Protein AF-A0A5N5TII6-F1 (afdb_monomer_lite)

Radius of gyration: 29.2 Å; chains: 1; bounding box: 54×47×84 Å

Secondary structure (DSSP, 8-state):
--SHHHHTT--PPPPTTGGGGSHHHHHH---HHHHHHHHHHHHHTS--TT-S---TTHHHHHS-HHHHHHHHHHHHHHGGGHHHH-HHHHHHHHHHHHHHHHHHHHHHHHHHHHHHHHHHHHHHHHT-

Sequence (128 aa):
MFLNFAIDKQVKAFPIEGPMKSSRYRVQGMTPEERAWRIQWLKDQVLSPNEPRPIPGYYQARLNPIRRFYRWPLETIFRPLIPTLGWETACRARWWTGRIGLSIAAVFLTVYYLNTIHKIGQLIQALK

Organism: NCBI:txid96803

pLDDT: mean 81.71, std 15.86, range [32.31, 97.62]

Structure (mmCIF, N/CA/C/O backbone):
data_AF-A0A5N5TII6-F1
#
_entry.id   AF-A0A5N5TII6-F1
#
loop_
_atom_site.group_PDB
_atom_site.id
_atom_site.type_symbol
_atom_site.label_atom_id
_atom_site.label_alt_id
_atom_site.label_comp_id
_atom_site.label_asym_id
_atom_site.label_entity_id
_atom_site.label_seq_id
_atom_site.pdbx_PDB_ins_code
_atom_site.Cartn_x
_atom_site.Cartn_y
_atom_site.Cartn_z
_atom_site.occupancy
_atom_site.B_iso_or_equiv
_atom_site.auth_seq_id
_atom_site.auth_comp_id
_atom_site.auth_asym_id
_atom_site.auth_atom_id
_atom_site.pdbx_PDB_model_num
ATOM 1 N N . MET A 1 1 ? 27.079 -35.841 -31.064 1.00 42.34 1 MET A N 1
ATOM 2 C CA . MET A 1 1 ? 27.890 -34.602 -31.001 1.00 42.34 1 MET A CA 1
ATOM 3 C C . MET A 1 1 ? 27.167 -33.344 -31.520 1.00 42.34 1 MET A C 1
ATOM 5 O O . MET A 1 1 ? 27.695 -32.262 -31.333 1.00 42.34 1 MET A O 1
ATOM 9 N N . PHE A 1 2 ? 25.954 -33.430 -32.092 1.00 36.91 2 PHE A N 1
ATOM 10 C CA . PHE A 1 2 ? 25.238 -32.263 -32.652 1.00 36.91 2 PHE A CA 1
ATOM 11 C C . PHE A 1 2 ? 24.192 -31.611 -31.725 1.00 36.91 2 PHE A C 1
ATOM 13 O O . PHE A 1 2 ? 23.733 -30.511 -32.009 1.00 36.91 2 PHE A O 1
ATOM 20 N N . LEU A 1 3 ? 23.836 -32.243 -30.600 1.00 38.78 3 LEU A N 1
ATOM 21 C CA . LEU A 1 3 ? 22.813 -31.721 -29.677 1.00 38.78 3 LEU A CA 1
ATOM 22 C C . LEU A 1 3 ? 23.345 -30.684 -28.669 1.00 38.78 3 LEU A C 1
ATOM 24 O O . LEU A 1 3 ? 22.578 -29.859 -28.186 1.00 38.78 3 LEU A O 1
ATOM 28 N N . ASN A 1 4 ? 24.655 -30.661 -28.404 1.00 39.78 4 ASN A N 1
ATOM 29 C CA . ASN A 1 4 ? 25.251 -29.748 -27.417 1.00 39.78 4 ASN A CA 1
ATOM 30 C C . ASN A 1 4 ? 25.535 -28.342 -27.977 1.00 39.78 4 ASN A C 1
ATOM 32 O O . ASN A 1 4 ? 25.724 -27.410 -27.206 1.00 39.78 4 ASN A O 1
A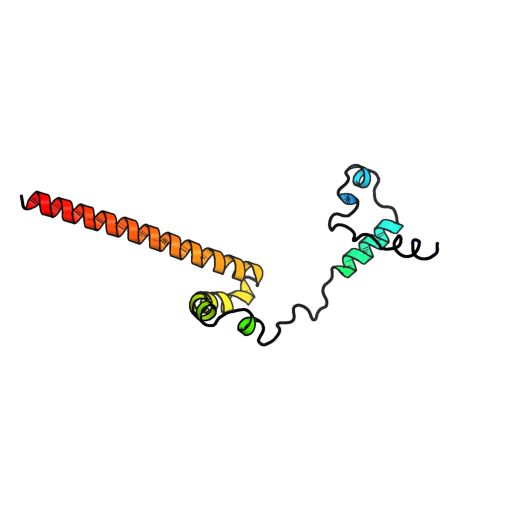TOM 36 N N . PHE A 1 5 ? 25.536 -28.165 -29.303 1.00 40.81 5 PHE A N 1
ATOM 37 C CA . PHE A 1 5 ? 25.795 -26.866 -29.941 1.00 40.81 5 PHE A CA 1
ATOM 38 C C . PHE A 1 5 ? 24.564 -25.941 -29.937 1.00 40.81 5 PHE A C 1
ATOM 40 O O . PHE A 1 5 ? 24.694 -24.722 -29.999 1.00 40.81 5 PHE A O 1
ATOM 47 N N . ALA A 1 6 ? 23.355 -26.508 -29.851 1.00 42.59 6 ALA A N 1
ATOM 48 C CA . ALA A 1 6 ? 22.113 -25.735 -29.874 1.00 42.59 6 ALA A CA 1
ATOM 49 C C . ALA A 1 6 ? 21.764 -25.105 -28.512 1.00 42.59 6 ALA A C 1
ATOM 51 O O . ALA A 1 6 ? 21.119 -24.061 -28.472 1.00 42.59 6 ALA A O 1
ATOM 52 N N . ILE A 1 7 ? 22.216 -25.706 -27.405 1.00 43.44 7 ILE A N 1
ATOM 53 C CA . ILE A 1 7 ? 21.921 -25.238 -26.039 1.00 43.44 7 ILE A CA 1
ATOM 54 C C . ILE A 1 7 ? 22.776 -24.010 -25.674 1.00 43.44 7 ILE A C 1
ATOM 56 O O . ILE A 1 7 ? 22.308 -23.116 -24.975 1.00 43.44 7 ILE A O 1
ATOM 60 N N . ASP A 1 8 ? 23.988 -23.899 -26.224 1.00 41.25 8 ASP A N 1
ATOM 61 C CA . ASP A 1 8 ? 24.928 -22.807 -25.915 1.00 41.25 8 ASP A CA 1
ATOM 62 C C . ASP A 1 8 ? 24.567 -21.463 -26.586 1.00 41.25 8 ASP A C 1
ATOM 64 O O . ASP A 1 8 ? 25.111 -20.412 -26.255 1.00 41.25 8 ASP A O 1
ATOM 68 N N . LYS A 1 9 ? 23.590 -21.468 -27.508 1.00 41.34 9 LYS A N 1
ATOM 69 C CA . LYS A 1 9 ? 22.993 -20.256 -28.100 1.00 41.34 9 LYS A CA 1
ATOM 70 C C . LYS A 1 9 ? 21.757 -19.756 -27.350 1.00 41.34 9 LYS A C 1
ATOM 72 O O . LYS A 1 9 ? 21.040 -18.891 -27.857 1.00 41.34 9 LYS A O 1
ATOM 77 N N . GLN A 1 10 ? 21.479 -20.267 -26.153 1.00 32.31 10 GLN A N 1
ATOM 78 C CA . GLN A 1 10 ? 20.464 -19.666 -25.300 1.00 32.31 10 GLN A CA 1
ATOM 79 C C . GLN A 1 10 ? 21.008 -18.334 -24.768 1.00 32.31 10 GLN A C 1
ATOM 81 O O . GLN A 1 10 ? 21.811 -18.296 -23.837 1.00 32.31 10 GLN A O 1
ATOM 86 N N . VAL A 1 11 ? 20.598 -17.228 -25.400 1.00 46.16 11 VAL A N 1
ATOM 87 C CA . VAL A 1 11 ? 20.912 -15.865 -24.953 1.00 46.16 11 VAL A CA 1
ATOM 88 C C . VAL A 1 11 ? 20.483 -15.750 -23.492 1.00 46.16 11 VAL A C 1
ATOM 90 O O . VAL A 1 11 ? 19.290 -15.751 -23.186 1.00 46.16 11 VAL A O 1
ATOM 93 N N . LYS A 1 12 ? 21.456 -15.701 -22.573 1.00 46.59 12 LYS A N 1
ATOM 94 C CA . LYS A 1 12 ? 21.181 -15.424 -21.160 1.00 46.59 12 LYS A CA 1
ATOM 95 C C . LYS A 1 12 ? 20.406 -14.114 -21.098 1.00 46.59 12 LYS A C 1
ATOM 97 O O . LYS A 1 12 ? 20.851 -13.118 -21.666 1.00 46.59 12 LYS A O 1
ATOM 102 N N . ALA A 1 13 ? 19.255 -14.131 -20.428 1.00 52.84 13 ALA A N 1
ATOM 103 C CA . ALA A 1 13 ? 18.450 -12.933 -20.237 1.00 52.84 13 ALA A CA 1
ATOM 104 C C . ALA A 1 13 ? 19.345 -11.810 -19.693 1.00 52.84 13 ALA A C 1
ATOM 106 O O . ALA A 1 13 ? 20.039 -11.997 -18.688 1.00 52.84 13 ALA A O 1
ATOM 107 N N . PHE A 1 14 ? 19.364 -10.666 -20.381 1.00 55.88 14 PHE A N 1
ATOM 108 C CA . PHE A 1 14 ? 20.097 -9.505 -19.897 1.00 55.88 14 PHE A CA 1
ATOM 109 C C . PHE A 1 14 ? 19.511 -9.107 -18.535 1.00 55.88 14 PHE A C 1
ATOM 111 O O . PHE A 1 14 ? 18.294 -8.929 -18.428 1.00 55.88 14 PHE A O 1
ATOM 118 N N . PRO A 1 15 ? 20.331 -8.969 -17.478 1.00 64.00 15 PRO A N 1
ATOM 119 C CA . PRO A 1 15 ? 19.840 -8.396 -16.234 1.00 64.00 15 PRO A CA 1
ATOM 120 C C . PRO A 1 15 ? 19.345 -6.971 -16.513 1.00 64.00 15 PRO A C 1
ATOM 122 O O . PRO A 1 15 ? 19.929 -6.279 -17.345 1.00 64.00 15 PRO A O 1
ATOM 125 N N . ILE A 1 16 ? 18.314 -6.507 -15.797 1.00 66.00 16 ILE A N 1
ATOM 126 C CA . ILE A 1 16 ? 17.775 -5.132 -15.924 1.00 66.00 16 ILE A CA 1
ATOM 127 C C . ILE A 1 16 ? 18.887 -4.070 -15.858 1.00 66.00 16 ILE A C 1
ATOM 129 O O . ILE A 1 16 ? 18.847 -3.063 -16.565 1.00 66.00 16 ILE A O 1
ATOM 133 N N . GLU A 1 17 ? 19.903 -4.325 -15.033 1.00 65.62 17 GLU A N 1
ATOM 134 C CA . GLU A 1 17 ? 21.055 -3.445 -14.808 1.00 65.62 17 GLU A CA 1
ATOM 135 C C . GLU A 1 17 ? 22.140 -3.554 -15.902 1.00 65.62 17 GLU A C 1
ATOM 137 O O . GLU A 1 17 ? 23.012 -2.690 -16.007 1.00 65.62 17 GLU A O 1
ATOM 142 N N . GLY A 1 18 ? 22.092 -4.600 -16.734 1.00 68.69 18 GLY A N 1
ATOM 143 C CA . GLY A 1 18 ? 23.042 -4.863 -17.812 1.00 68.69 18 GLY A CA 1
ATOM 144 C C . GLY A 1 18 ? 24.513 -4.962 -17.360 1.00 68.69 18 GLY A C 1
ATOM 145 O O . GLY A 1 18 ? 24.809 -5.140 -16.176 1.00 68.69 18 GLY A O 1
ATOM 146 N N . PRO A 1 19 ? 25.470 -4.801 -18.293 1.00 65.56 19 PRO A N 1
ATOM 147 C CA . PRO A 1 19 ? 26.907 -4.719 -17.997 1.00 65.56 19 PRO A CA 1
ATOM 148 C C . PRO A 1 19 ? 27.264 -3.490 -17.141 1.00 65.56 19 PRO A C 1
ATOM 150 O O . PRO A 1 19 ? 28.313 -3.440 -16.499 1.00 65.56 19 PRO A O 1
ATOM 153 N N . MET A 1 20 ? 26.360 -2.506 -17.094 1.00 64.19 20 MET A N 1
ATOM 154 C CA . MET A 1 20 ? 26.520 -1.215 -16.423 1.00 64.19 20 MET A CA 1
ATOM 155 C C . MET A 1 20 ? 26.550 -1.306 -14.891 1.00 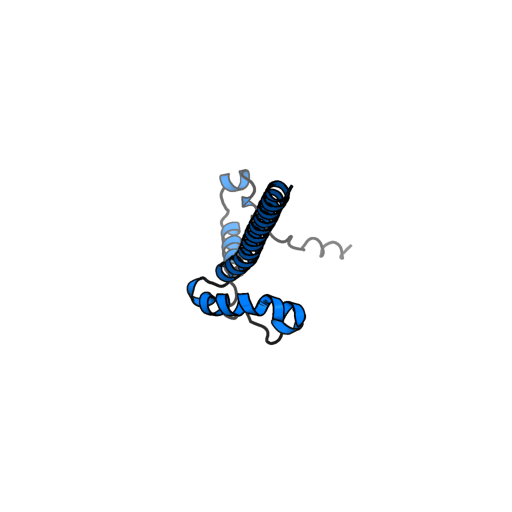64.19 20 MET A C 1
ATOM 157 O O . MET A 1 20 ? 27.010 -0.373 -14.224 1.00 64.19 20 MET A O 1
ATOM 161 N N . LYS A 1 21 ? 26.152 -2.455 -14.330 1.00 72.88 21 LYS A N 1
ATOM 162 C CA . LYS A 1 21 ? 26.396 -2.804 -12.925 1.00 72.88 21 LYS A CA 1
ATOM 163 C C . LYS A 1 21 ? 27.888 -2.743 -12.573 1.00 72.88 21 LYS A C 1
ATOM 165 O O . LYS A 1 21 ? 28.255 -2.311 -11.480 1.00 72.88 21 LYS A O 1
ATOM 170 N N . SER A 1 22 ? 28.762 -3.131 -13.505 1.00 73.69 22 SER A N 1
ATOM 171 C CA . SER A 1 22 ? 30.211 -3.092 -13.309 1.00 73.69 22 SER A CA 1
ATOM 172 C C . SER A 1 22 ? 30.753 -1.668 -13.440 1.00 73.69 22 SER A C 1
ATOM 174 O O . SER A 1 22 ? 30.533 -0.983 -14.440 1.00 73.69 22 SER A O 1
ATOM 176 N N . SER A 1 23 ? 31.521 -1.223 -12.442 1.00 72.25 23 SER A N 1
ATOM 177 C CA . SER A 1 23 ? 32.207 0.074 -12.477 1.00 72.25 23 SER A CA 1
ATOM 178 C C . SER A 1 23 ? 33.226 0.177 -13.607 1.00 72.25 23 SER A C 1
ATOM 180 O O . SER A 1 23 ? 33.352 1.239 -14.205 1.00 72.25 23 SER A O 1
ATOM 182 N N . ARG A 1 24 ? 33.891 -0.929 -13.958 1.00 75.31 24 ARG A N 1
ATOM 183 C CA . ARG A 1 24 ? 34.884 -0.977 -15.045 1.00 75.31 24 ARG A CA 1
ATOM 184 C C . ARG A 1 24 ? 34.254 -0.693 -16.408 1.00 75.31 24 ARG A C 1
ATOM 186 O O . ARG A 1 24 ? 34.793 0.089 -17.181 1.00 75.31 24 ARG A O 1
ATOM 193 N N . TYR A 1 25 ? 33.074 -1.260 -16.647 1.00 71.31 25 TYR A N 1
ATOM 194 C CA . TYR A 1 25 ? 32.332 -1.077 -17.895 1.00 71.31 25 TYR A CA 1
ATOM 195 C C . TYR A 1 25 ? 31.838 0.366 -18.062 1.00 71.31 25 TYR A C 1
ATOM 197 O O . TYR A 1 25 ? 31.843 0.914 -19.157 1.00 71.31 25 TYR A O 1
ATOM 205 N N . ARG A 1 26 ? 31.464 1.028 -16.956 1.00 71.88 26 ARG A N 1
ATOM 206 C CA . ARG A 1 26 ? 31.058 2.443 -16.972 1.00 71.88 26 ARG A CA 1
ATOM 207 C C . ARG A 1 26 ? 32.197 3.394 -17.337 1.00 71.88 26 ARG A C 1
ATOM 209 O O . ARG A 1 26 ? 31.938 4.401 -17.982 1.00 71.88 26 ARG A O 1
ATOM 216 N N . VAL A 1 27 ? 33.429 3.080 -16.934 1.00 74.69 27 VAL A N 1
ATOM 217 C CA . VAL A 1 27 ? 34.614 3.909 -17.219 1.00 74.69 27 VAL A CA 1
ATOM 218 C C . VAL A 1 27 ? 35.060 3.777 -18.679 1.00 74.69 27 VAL A C 1
ATOM 220 O O . VAL A 1 27 ? 35.502 4.758 -19.264 1.00 74.69 27 VAL A O 1
ATOM 223 N N . GLN A 1 28 ? 34.913 2.595 -19.284 1.00 77.88 28 GLN A N 1
ATOM 224 C CA . GLN A 1 28 ? 35.289 2.349 -20.685 1.00 77.88 28 GLN A CA 1
ATOM 225 C C . GLN A 1 28 ? 34.289 2.917 -21.711 1.00 77.88 28 GLN A C 1
ATOM 227 O O . GLN A 1 28 ? 34.628 3.048 -22.886 1.00 77.88 28 GLN A O 1
ATOM 232 N N . GLY A 1 29 ? 33.082 3.298 -21.278 1.00 73.94 29 GLY A N 1
ATOM 233 C CA . GLY A 1 29 ? 32.008 3.743 -22.168 1.00 73.94 29 GLY A CA 1
ATOM 234 C C . GLY A 1 29 ? 31.341 2.587 -22.925 1.00 73.94 29 GLY A C 1
ATOM 235 O O . GLY A 1 29 ? 31.660 1.424 -22.704 1.00 73.94 29 GLY A O 1
ATOM 236 N N . MET A 1 30 ? 30.375 2.907 -23.798 1.00 71.69 30 MET A N 1
ATOM 237 C CA . MET A 1 30 ? 29.701 1.914 -24.653 1.00 71.69 30 MET A CA 1
ATOM 238 C C . MET A 1 30 ? 30.233 1.937 -26.081 1.00 71.69 30 MET A C 1
ATOM 240 O O . MET A 1 30 ? 30.343 3.016 -26.688 1.00 71.69 30 MET A O 1
ATOM 244 N N . THR A 1 31 ? 30.430 0.748 -26.646 1.00 83.88 31 THR A N 1
ATOM 245 C CA . THR A 1 31 ? 30.701 0.568 -28.078 1.00 83.88 31 THR A CA 1
ATOM 246 C C . THR A 1 31 ? 29.474 0.956 -28.928 1.00 83.88 31 THR A C 1
ATOM 248 O O . THR A 1 31 ? 28.353 1.035 -28.413 1.00 83.88 31 THR A O 1
ATOM 251 N N . PRO A 1 32 ? 29.636 1.246 -30.235 1.00 82.12 32 PRO A N 1
ATOM 252 C CA . PRO A 1 32 ? 28.511 1.585 -31.114 1.00 82.12 32 PRO A CA 1
ATOM 253 C C . PRO A 1 32 ? 27.471 0.462 -31.195 1.00 82.12 32 PRO A C 1
ATOM 255 O O . PRO A 1 32 ? 26.270 0.727 -31.207 1.00 82.12 32 PRO A O 1
ATOM 258 N N . GLU A 1 33 ? 27.937 -0.787 -31.190 1.00 79.56 33 GLU A N 1
ATOM 259 C CA . GLU A 1 33 ? 27.087 -1.975 -31.207 1.00 79.56 33 GLU A CA 1
ATOM 260 C C . GLU A 1 33 ? 26.245 -2.054 -29.932 1.00 79.56 33 GLU A C 1
ATOM 262 O O . GLU A 1 33 ? 25.021 -2.128 -30.002 1.00 79.56 33 GLU A O 1
ATOM 267 N N . GLU A 1 34 ? 26.862 -1.929 -28.756 1.00 73.56 34 GLU A N 1
ATOM 268 C CA . GLU A 1 34 ? 26.155 -1.927 -27.468 1.00 73.56 34 GLU A CA 1
ATOM 269 C C . GLU A 1 34 ? 25.088 -0.835 -27.371 1.00 73.56 34 GLU A C 1
ATOM 271 O O . GLU A 1 34 ? 24.018 -1.063 -26.801 1.00 73.56 34 GLU A O 1
ATOM 276 N N . ARG A 1 35 ? 25.338 0.345 -27.955 1.00 76.62 35 ARG A N 1
ATOM 277 C CA . ARG A 1 35 ? 24.331 1.415 -28.016 1.00 76.62 35 ARG A CA 1
ATOM 278 C C . ARG A 1 35 ? 23.133 1.006 -28.861 1.00 76.62 35 ARG A C 1
ATOM 280 O O . ARG A 1 35 ? 22.007 1.275 -28.451 1.00 76.62 35 ARG A O 1
ATOM 287 N N . ALA A 1 36 ? 23.345 0.337 -29.993 1.00 80.88 36 ALA A N 1
ATOM 288 C CA . ALA A 1 36 ? 22.254 -0.170 -30.823 1.00 80.88 36 ALA A CA 1
ATOM 289 C C . ALA A 1 36 ? 21.406 -1.206 -30.062 1.00 80.88 36 ALA A C 1
ATOM 291 O O . ALA A 1 36 ? 20.180 -1.084 -30.023 1.00 80.88 36 ALA A O 1
ATOM 292 N N . TRP A 1 37 ? 22.049 -2.148 -29.361 1.00 78.75 37 TRP A N 1
ATOM 293 C CA . TRP A 1 37 ? 21.363 -3.116 -28.494 1.00 78.75 37 TRP A CA 1
ATOM 294 C C . TRP A 1 37 ? 20.602 -2.438 -27.352 1.00 78.75 37 TRP A C 1
ATOM 296 O O . TRP A 1 37 ? 19.478 -2.824 -27.038 1.00 78.75 37 TRP A O 1
ATOM 306 N N . ARG A 1 38 ? 21.168 -1.386 -26.747 1.00 75.94 38 ARG A N 1
ATOM 307 C CA . ARG A 1 38 ? 20.493 -0.628 -25.687 1.00 75.94 38 ARG A CA 1
ATOM 308 C C . ARG A 1 38 ? 19.281 0.137 -26.207 1.00 75.94 38 ARG A C 1
ATOM 310 O O . ARG A 1 38 ? 18.267 0.182 -25.517 1.00 75.94 38 ARG A O 1
ATOM 317 N N . ILE A 1 39 ? 19.368 0.722 -27.400 1.00 80.38 39 ILE A N 1
ATOM 318 C CA . ILE A 1 39 ? 18.238 1.393 -28.053 1.00 80.38 39 ILE A CA 1
ATOM 319 C C . ILE A 1 39 ? 17.123 0.385 -28.329 1.00 80.38 39 ILE A C 1
ATOM 321 O O . ILE A 1 39 ? 15.966 0.685 -28.044 1.00 80.38 39 ILE A O 1
ATOM 325 N N . GLN A 1 40 ? 17.461 -0.806 -28.830 1.00 83.75 40 GLN A N 1
ATOM 326 C CA . GLN A 1 40 ? 16.482 -1.869 -29.040 1.00 83.75 40 GLN A CA 1
ATOM 327 C C . GLN A 1 40 ? 15.833 -2.294 -27.718 1.00 83.75 40 GLN A C 1
ATOM 329 O O . GLN A 1 40 ? 14.616 -2.243 -27.603 1.00 83.75 40 GLN A O 1
ATOM 334 N N . TRP A 1 41 ? 16.631 -2.573 -26.684 1.00 79.56 41 TRP A N 1
ATOM 335 C CA . TRP A 1 41 ? 16.116 -2.923 -25.360 1.00 79.56 41 TRP A CA 1
ATOM 336 C C . TRP A 1 41 ? 15.167 -1.859 -24.799 1.00 79.56 41 TRP A C 1
ATOM 338 O O . TRP A 1 41 ? 14.119 -2.191 -24.258 1.00 79.56 41 TRP A O 1
ATOM 348 N N . LEU A 1 42 ? 15.516 -0.573 -24.922 1.00 79.62 42 LEU A N 1
ATOM 349 C CA . LEU A 1 42 ? 14.662 0.528 -24.466 1.00 79.62 42 LEU A CA 1
ATOM 350 C C . LEU A 1 42 ? 13.339 0.593 -25.237 1.00 79.62 42 LEU A C 1
ATOM 352 O O . LEU A 1 42 ? 12.314 0.888 -24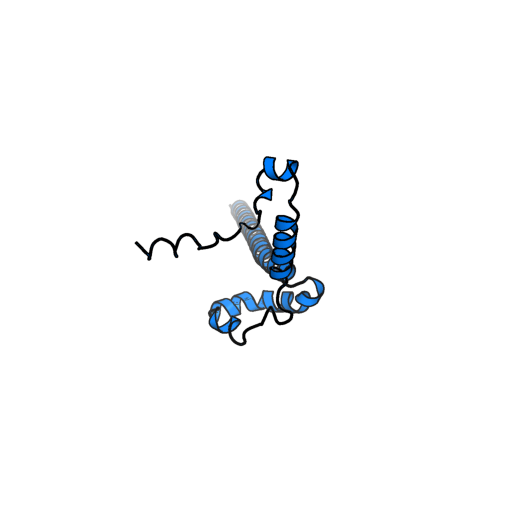.628 1.00 79.62 42 LEU A O 1
ATOM 356 N N . LYS A 1 43 ? 13.347 0.296 -26.541 1.00 85.19 43 LYS A N 1
ATOM 357 C CA . LYS A 1 43 ? 12.121 0.174 -27.342 1.00 85.19 43 LYS A CA 1
ATOM 358 C C . LYS A 1 43 ? 11.279 -1.018 -26.898 1.00 85.19 43 LYS A C 1
ATOM 360 O O . LYS A 1 43 ? 10.067 -0.879 -26.801 1.00 85.19 43 LYS A O 1
ATOM 365 N N . ASP A 1 44 ? 11.912 -2.138 -26.560 1.00 85.06 44 ASP A N 1
ATOM 366 C CA . ASP A 1 44 ? 11.224 -3.346 -26.092 1.00 85.06 44 ASP A CA 1
ATOM 367 C C . ASP A 1 44 ? 10.577 -3.158 -24.704 1.00 85.06 44 ASP A C 1
ATOM 369 O O . ASP A 1 44 ? 9.649 -3.881 -24.354 1.00 85.06 44 ASP A O 1
ATOM 373 N N . GLN A 1 45 ? 11.031 -2.176 -23.909 1.00 82.50 45 GLN A N 1
ATOM 374 C CA . GLN A 1 45 ? 10.374 -1.796 -22.648 1.00 82.50 45 GLN A CA 1
ATOM 375 C C . GLN A 1 45 ? 9.114 -0.940 -22.851 1.00 82.50 45 GLN A C 1
ATOM 377 O O . GLN A 1 45 ? 8.375 -0.709 -21.890 1.00 82.50 45 GLN A O 1
ATOM 382 N N . VAL A 1 46 ? 8.867 -0.425 -24.061 1.00 83.31 46 VAL A N 1
ATOM 383 C CA . VAL A 1 46 ? 7.658 0.352 -24.344 1.00 83.31 46 VAL A CA 1
ATOM 384 C C . VAL A 1 46 ? 6.489 -0.614 -24.454 1.00 83.31 46 VAL A C 1
ATOM 386 O O . VAL A 1 46 ? 6.407 -1.429 -25.371 1.00 83.31 46 VAL A O 1
ATOM 389 N N . LEU A 1 47 ? 5.576 -0.514 -23.493 1.00 84.06 47 LEU A N 1
ATOM 390 C CA . LEU A 1 47 ? 4.380 -1.338 -23.456 1.00 84.06 47 LEU A CA 1
ATOM 391 C C . LEU A 1 47 ? 3.481 -1.043 -24.665 1.00 84.06 47 LEU A C 1
ATOM 393 O O . LEU A 1 47 ? 3.407 0.093 -25.142 1.00 84.06 47 LEU A O 1
ATOM 397 N N . SER A 1 48 ? 2.767 -2.062 -25.147 1.00 87.12 48 SER A N 1
ATOM 398 C CA . SER A 1 48 ? 1.771 -1.875 -26.205 1.00 87.12 48 SER A CA 1
ATOM 399 C C . SER A 1 48 ? 0.717 -0.850 -25.764 1.00 87.12 48 SER A C 1
ATOM 401 O O . SER A 1 48 ? 0.271 -0.914 -24.617 1.00 87.12 48 SER A O 1
ATOM 403 N N . PRO A 1 49 ? 0.222 0.035 -26.655 1.00 85.81 49 PRO A N 1
ATOM 404 C CA . PRO A 1 49 ? -0.850 0.981 -26.318 1.00 85.81 49 PRO A CA 1
ATOM 405 C C . PRO A 1 49 ? -2.132 0.309 -25.809 1.00 85.81 49 PRO A C 1
ATOM 407 O O . PRO A 1 49 ? -2.996 0.949 -25.221 1.00 85.81 49 PRO A O 1
ATOM 410 N N . ASN A 1 50 ? -2.281 -0.986 -26.086 1.00 85.75 50 ASN A N 1
ATOM 411 C CA . ASN A 1 50 ? -3.426 -1.790 -25.689 1.00 85.75 50 ASN A CA 1
ATOM 412 C C . ASN A 1 50 ? -3.316 -2.338 -24.257 1.00 85.75 50 ASN A C 1
ATOM 414 O O . ASN A 1 50 ? -4.234 -2.983 -23.755 1.00 85.75 50 ASN A O 1
ATOM 418 N N . GLU A 1 51 ? -2.178 -2.143 -23.607 1.00 80.88 51 GLU A N 1
ATOM 419 C CA . GLU A 1 51 ? -1.930 -2.601 -22.252 1.00 80.88 51 GLU A CA 1
ATOM 420 C C . GLU A 1 51 ? -1.968 -1.411 -21.289 1.00 80.88 51 GLU A C 1
ATOM 422 O O . GLU A 1 51 ? -1.487 -0.329 -21.630 1.00 80.88 51 GLU A O 1
ATOM 427 N N . PRO A 1 52 ? -2.520 -1.577 -20.072 1.00 80.81 52 PRO A N 1
ATOM 428 C CA . PRO A 1 52 ? -3.031 -2.806 -19.453 1.00 80.81 52 PRO A CA 1
ATOM 429 C C . PRO A 1 52 ? -4.496 -3.127 -19.815 1.00 80.81 52 PRO A C 1
ATOM 431 O O . PRO A 1 52 ? -5.378 -2.279 -19.694 1.00 80.81 52 PRO A O 1
ATOM 434 N N . ARG A 1 53 ? -4.793 -4.390 -20.166 1.00 80.25 53 ARG A N 1
ATOM 435 C CA . ARG A 1 53 ? -6.173 -4.846 -20.423 1.00 80.25 53 ARG A CA 1
ATOM 436 C C . ARG A 1 53 ? -6.868 -5.315 -19.141 1.00 80.25 53 ARG A C 1
ATOM 438 O O . ARG A 1 53 ? -6.482 -6.351 -18.591 1.00 80.25 53 ARG A O 1
ATOM 445 N N . PRO A 1 54 ? -7.928 -4.638 -18.668 1.00 79.50 54 PRO A N 1
ATOM 446 C CA . PRO A 1 54 ? -8.750 -5.178 -17.597 1.00 79.50 54 PRO A CA 1
ATOM 447 C C . PRO A 1 54 ? -9.563 -6.367 -18.128 1.00 79.50 54 PRO A C 1
ATOM 449 O O . PRO A 1 54 ? -10.481 -6.205 -18.927 1.00 79.50 54 PRO A O 1
ATOM 452 N N . ILE A 1 55 ? -9.230 -7.577 -17.679 1.00 85.06 55 ILE A N 1
ATOM 453 C CA . ILE A 1 55 ? -9.985 -8.786 -18.029 1.00 85.06 55 ILE A CA 1
ATOM 454 C C . ILE A 1 55 ? -11.323 -8.762 -17.267 1.00 85.06 55 ILE A C 1
ATOM 456 O O . ILE A 1 55 ? -11.312 -8.705 -16.026 1.00 85.06 55 ILE A O 1
ATOM 460 N N . PRO A 1 56 ? -12.477 -8.818 -17.960 1.00 85.19 56 PRO A N 1
ATOM 461 C CA . PRO A 1 56 ? -13.772 -8.855 -17.295 1.00 85.19 56 PRO A CA 1
ATOM 462 C C . PRO A 1 56 ? -13.860 -10.112 -16.425 1.00 85.19 56 PRO A C 1
ATOM 464 O O . PRO A 1 56 ? -13.436 -11.193 -16.822 1.00 85.19 56 PRO A O 1
ATOM 467 N N . GLY A 1 57 ? -14.365 -9.981 -15.200 1.00 85.12 57 GLY A N 1
ATOM 468 C CA . GLY A 1 57 ? -14.498 -11.125 -14.291 1.00 85.12 57 GLY A CA 1
ATOM 469 C C . GLY A 1 57 ? -13.234 -11.480 -13.499 1.00 85.12 57 GLY A C 1
ATOM 470 O O . GLY A 1 57 ? -13.336 -12.170 -12.486 1.00 85.12 57 GLY A O 1
ATOM 471 N N . TYR A 1 58 ? -12.047 -10.983 -13.872 1.00 86.88 58 TYR A N 1
ATOM 472 C CA . TYR A 1 58 ? -10.797 -11.348 -13.187 1.00 86.88 58 TYR A CA 1
ATOM 473 C C . TYR A 1 58 ? -10.764 -10.900 -11.720 1.00 86.88 58 TYR A C 1
ATOM 475 O O . TYR A 1 58 ? -10.238 -11.588 -10.843 1.00 86.88 58 TYR A O 1
ATOM 483 N N . TYR A 1 59 ? -11.365 -9.748 -11.416 1.00 83.31 59 TYR A N 1
ATOM 484 C CA . TYR A 1 59 ? -11.526 -9.288 -10.037 1.00 83.31 59 TYR A CA 1
ATOM 485 C C . TYR A 1 59 ? -12.419 -10.235 -9.223 1.00 83.31 59 TYR A C 1
ATOM 487 O O . TYR A 1 59 ? -12.084 -10.572 -8.088 1.00 83.31 59 TYR A O 1
ATOM 495 N N . GLN A 1 60 ? -13.523 -10.689 -9.817 1.00 88.75 60 GLN A N 1
ATOM 496 C CA . GLN A 1 60 ? -14.497 -11.573 -9.192 1.00 88.75 60 GLN A CA 1
ATOM 497 C C . GLN A 1 60 ? -13.929 -12.985 -8.997 1.00 88.75 60 GLN A C 1
ATOM 499 O O . GLN A 1 60 ? -14.096 -13.549 -7.922 1.00 88.75 60 GLN A O 1
ATOM 504 N N . ALA A 1 61 ? -13.220 -13.529 -9.987 1.00 88.56 61 ALA A N 1
ATOM 505 C CA . ALA A 1 61 ? -12.624 -14.863 -9.917 1.00 88.56 61 ALA A CA 1
ATOM 506 C C . ALA A 1 61 ? -11.494 -14.950 -8.877 1.00 88.56 61 ALA A C 1
ATOM 508 O O . ALA A 1 61 ? -11.374 -15.935 -8.158 1.00 88.56 61 ALA A O 1
ATOM 509 N N . ARG A 1 62 ? -10.682 -13.894 -8.751 1.00 88.62 62 ARG A N 1
ATOM 510 C CA . ARG A 1 62 ? -9.537 -13.855 -7.827 1.00 88.62 62 ARG A CA 1
ATOM 511 C C . ARG A 1 62 ? -9.928 -13.674 -6.359 1.00 88.62 62 ARG A C 1
ATOM 513 O O . ARG A 1 62 ? -9.130 -13.973 -5.473 1.00 88.62 62 ARG A O 1
ATOM 520 N N . LEU A 1 63 ? -11.094 -13.092 -6.078 1.00 89.44 63 LEU A N 1
ATOM 521 C CA . LEU A 1 63 ? -11.479 -12.698 -4.722 1.00 89.44 63 LEU A CA 1
ATOM 522 C C . LEU A 1 63 ? -12.761 -13.391 -4.277 1.00 89.44 63 LEU A C 1
ATOM 524 O O . LEU A 1 63 ? -13.816 -13.243 -4.893 1.00 89.44 63 LEU A O 1
ATOM 528 N N . ASN A 1 64 ? -12.694 -14.041 -3.118 1.00 93.06 64 ASN A N 1
ATOM 529 C CA . ASN A 1 64 ? -13.863 -14.624 -2.463 1.00 93.06 64 ASN A CA 1
ATOM 530 C C . ASN A 1 64 ? -14.907 -13.535 -2.133 1.00 93.06 64 ASN A C 1
ATOM 532 O 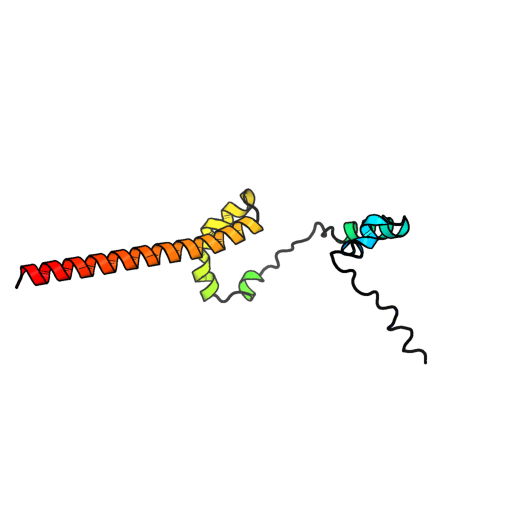O . ASN A 1 64 ? -14.515 -12.410 -1.798 1.00 93.06 64 ASN A O 1
ATOM 536 N N . PRO A 1 65 ? -16.219 -13.843 -2.158 1.00 92.94 65 PRO A N 1
ATOM 537 C CA . PRO A 1 65 ? -17.281 -12.878 -1.850 1.00 92.94 65 PRO A CA 1
ATOM 538 C C . PRO A 1 65 ? -17.103 -12.167 -0.499 1.00 92.94 65 PRO A C 1
ATOM 540 O O . PRO A 1 65 ? -17.220 -10.947 -0.428 1.00 92.94 65 PRO A O 1
ATOM 543 N N . ILE A 1 66 ? -16.695 -12.899 0.545 1.00 93.19 66 ILE A N 1
ATOM 544 C CA . ILE A 1 66 ? -16.420 -12.345 1.885 1.00 93.19 66 ILE A CA 1
ATOM 545 C C . ILE A 1 66 ? -15.333 -11.265 1.819 1.00 93.19 66 ILE A C 1
ATOM 547 O O . ILE A 1 66 ? -15.464 -10.175 2.376 1.00 93.19 66 ILE A O 1
ATOM 551 N N . ARG A 1 67 ? -14.257 -11.537 1.072 1.00 89.75 67 ARG A N 1
ATOM 552 C CA . ARG A 1 67 ? -13.151 -10.589 0.911 1.00 89.75 67 ARG A CA 1
ATOM 553 C C . ARG A 1 67 ? -13.566 -9.367 0.094 1.00 89.75 67 ARG A C 1
ATOM 555 O O . ARG A 1 67 ? -13.011 -8.295 0.317 1.00 89.75 67 ARG A O 1
ATOM 562 N N . ARG A 1 68 ? -14.519 -9.505 -0.832 1.00 89.69 68 ARG A N 1
ATOM 563 C CA . ARG A 1 68 ? -15.091 -8.369 -1.572 1.00 89.69 68 ARG A CA 1
ATOM 564 C C . ARG A 1 68 ? -15.923 -7.484 -0.653 1.00 89.69 68 ARG A C 1
ATOM 566 O O . ARG A 1 68 ? -15.719 -6.278 -0.664 1.00 89.69 68 ARG A O 1
ATOM 573 N N . PHE A 1 69 ? -16.768 -8.077 0.189 1.00 92.25 69 PHE A N 1
ATOM 574 C CA . PHE A 1 69 ? -17.592 -7.335 1.144 1.00 92.25 69 PHE A CA 1
ATOM 575 C C . PHE A 1 69 ? -16.745 -6.501 2.115 1.00 92.25 69 PHE A C 1
ATOM 577 O O . PHE A 1 69 ? -16.926 -5.293 2.207 1.00 92.25 69 PHE A O 1
ATOM 584 N N . TYR A 1 70 ? -15.734 -7.106 2.747 1.00 87.12 70 TYR A N 1
ATOM 585 C CA . TYR A 1 70 ? -14.822 -6.382 3.643 1.00 87.12 70 TYR A CA 1
ATOM 586 C C . TYR A 1 70 ? -14.048 -5.247 2.941 1.00 87.12 70 TYR A C 1
ATOM 588 O O . TYR A 1 70 ? -13.730 -4.226 3.546 1.00 87.12 70 TYR A O 1
ATOM 596 N N . ARG A 1 71 ? -13.724 -5.410 1.653 1.00 89.06 71 ARG A N 1
ATOM 597 C CA . ARG A 1 71 ? -12.988 -4.403 0.872 1.00 89.06 71 ARG A CA 1
ATOM 598 C C . ARG A 1 71 ? -13.868 -3.282 0.330 1.00 89.06 71 ARG A C 1
ATOM 600 O O . ARG A 1 71 ? -13.344 -2.196 0.086 1.00 89.06 71 ARG A O 1
ATOM 607 N N . TRP A 1 72 ? -15.157 -3.551 0.145 1.00 91.75 72 TRP A N 1
ATOM 608 C CA . TRP A 1 72 ? -16.128 -2.655 -0.468 1.00 91.75 72 TRP A CA 1
ATOM 609 C C . TRP A 1 72 ? -16.113 -1.218 0.080 1.00 91.75 72 TRP A C 1
ATOM 611 O O . TRP A 1 72 ? -16.005 -0.313 -0.744 1.00 91.75 72 TRP A O 1
ATOM 621 N N . PRO A 1 73 ? -16.119 -0.960 1.406 1.00 91.81 73 PRO A N 1
ATOM 622 C CA . PRO A 1 73 ? -16.206 0.413 1.913 1.00 91.81 73 PRO A CA 1
ATOM 623 C C . PRO A 1 73 ? -14.982 1.267 1.565 1.00 91.81 73 PRO A C 1
ATOM 625 O O . PRO A 1 73 ? -15.101 2.449 1.268 1.00 91.81 73 PRO A O 1
ATOM 628 N N . LEU A 1 74 ? -13.783 0.684 1.560 1.00 91.06 74 LEU A N 1
ATOM 629 C CA . LEU A 1 74 ? -12.594 1.415 1.120 1.00 91.06 74 LEU A CA 1
ATOM 630 C C . LEU A 1 74 ? -12.558 1.533 -0.408 1.00 91.06 74 LEU A C 1
ATOM 632 O O . LEU A 1 74 ? -12.035 2.498 -0.954 1.00 91.06 74 LEU A O 1
ATOM 636 N N . GLU A 1 75 ? -13.106 0.558 -1.125 1.00 90.12 75 GLU A N 1
ATOM 637 C 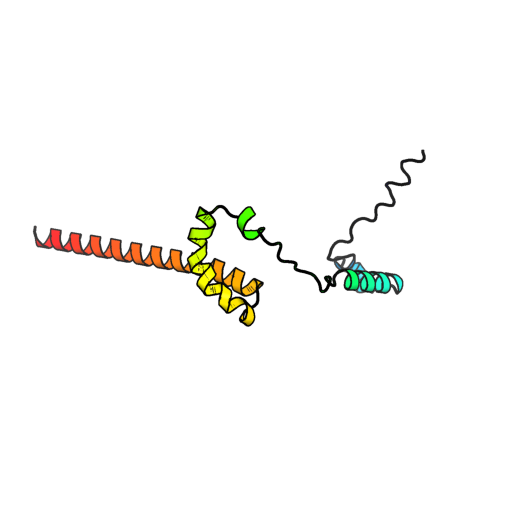CA . GLU A 1 75 ? -13.146 0.585 -2.584 1.00 90.12 75 GLU A CA 1
ATOM 638 C C . GLU A 1 75 ? -14.088 1.678 -3.113 1.00 90.12 75 GLU A C 1
ATOM 640 O O . GLU A 1 75 ? -13.727 2.362 -4.066 1.00 90.12 75 GLU A O 1
ATOM 645 N N . THR A 1 76 ? -15.230 1.925 -2.466 1.00 92.19 76 THR A N 1
ATOM 646 C CA . THR A 1 76 ? -16.154 3.015 -2.831 1.00 92.19 76 THR A CA 1
ATOM 647 C C . THR A 1 76 ? -15.554 4.404 -2.621 1.00 92.19 76 THR A C 1
ATOM 649 O O . THR A 1 76 ? -15.815 5.293 -3.425 1.00 92.19 76 THR A O 1
ATOM 652 N N . ILE A 1 77 ? -14.707 4.582 -1.603 1.00 91.25 77 ILE A N 1
ATOM 653 C CA . ILE A 1 77 ? -14.025 5.856 -1.321 1.00 91.25 77 ILE A CA 1
ATOM 654 C C . ILE A 1 77 ? -12.882 6.108 -2.313 1.00 91.25 77 ILE A C 1
ATOM 656 O O . ILE A 1 77 ? -12.750 7.204 -2.849 1.00 91.25 77 ILE A O 1
ATOM 660 N N . PHE A 1 78 ? -12.044 5.098 -2.573 1.00 91.56 78 PHE A N 1
ATOM 661 C CA . PHE A 1 78 ? -10.819 5.284 -3.361 1.00 91.56 78 PHE A CA 1
ATOM 662 C C . PHE A 1 78 ? -11.014 5.148 -4.871 1.00 91.56 78 PHE A C 1
ATOM 664 O O . PHE A 1 78 ? -10.227 5.708 -5.628 1.00 91.56 78 PHE A O 1
ATOM 671 N N . ARG A 1 79 ? -12.053 4.447 -5.340 1.00 90.12 79 ARG A N 1
ATOM 672 C CA . ARG A 1 79 ? -12.342 4.303 -6.775 1.00 90.12 79 ARG A CA 1
ATOM 673 C C . ARG A 1 79 ? -12.583 5.633 -7.512 1.00 90.12 79 ARG A C 1
ATOM 675 O O . ARG A 1 79 ? -11.987 5.794 -8.575 1.00 90.12 79 ARG A O 1
ATOM 682 N N . PRO A 1 80 ? -13.376 6.594 -6.998 1.00 93.19 80 PRO A N 1
ATOM 683 C CA . PRO A 1 80 ? -13.536 7.898 -7.650 1.00 93.19 80 PRO A CA 1
ATOM 684 C C . PRO A 1 80 ? -12.275 8.774 -7.582 1.00 93.19 80 PRO A C 1
ATOM 686 O O . PRO A 1 80 ? -12.162 9.724 -8.348 1.00 93.19 80 PRO A O 1
ATOM 689 N N . LEU A 1 81 ? -11.313 8.449 -6.709 1.00 90.56 81 LEU A N 1
ATOM 690 C CA . LEU A 1 81 ? -10.044 9.174 -6.560 1.00 90.56 81 LEU A CA 1
ATOM 691 C C . LEU A 1 81 ? -8.936 8.669 -7.504 1.00 90.56 81 LEU A C 1
ATOM 693 O O . LEU A 1 81 ? -7.878 9.283 -7.604 1.00 90.56 81 LEU A O 1
ATOM 697 N N . ILE A 1 82 ? -9.159 7.558 -8.214 1.00 90.75 82 ILE A N 1
ATOM 698 C CA . ILE A 1 82 ? -8.201 6.998 -9.182 1.00 90.75 82 ILE A CA 1
ATOM 699 C C . ILE A 1 82 ? -7.791 7.987 -10.291 1.00 90.75 82 ILE A C 1
ATOM 701 O O . ILE A 1 82 ? -6.591 8.066 -10.548 1.00 90.75 82 ILE A O 1
ATOM 705 N N . PRO A 1 83 ? -8.698 8.730 -10.963 1.00 91.31 83 PRO A N 1
ATOM 706 C CA . PRO A 1 83 ? -8.301 9.600 -12.073 1.00 91.31 83 PRO A CA 1
ATOM 707 C C . PRO A 1 83 ? -7.419 10.777 -11.642 1.00 91.31 83 PRO A C 1
ATOM 709 O O . PRO A 1 83 ? -6.657 11.282 -12.457 1.00 91.31 83 PRO A O 1
ATOM 712 N N . THR A 1 84 ? -7.498 11.207 -10.380 1.00 93.06 84 THR A N 1
ATOM 713 C CA . THR A 1 84 ? -6.711 12.336 -9.864 1.00 93.06 84 THR A CA 1
ATOM 714 C C . THR A 1 84 ? -5.393 11.889 -9.245 1.00 93.06 84 THR A C 1
ATOM 716 O O . THR A 1 84 ? -4.369 12.529 -9.457 1.00 93.06 84 THR A O 1
ATOM 719 N N . LEU A 1 85 ? -5.398 10.791 -8.485 1.00 89.56 85 LEU A N 1
ATOM 720 C CA . LEU A 1 85 ? -4.204 10.303 -7.793 1.00 89.56 85 LEU A CA 1
ATOM 721 C C . LEU A 1 85 ? -3.329 9.419 -8.688 1.00 89.56 85 LEU A C 1
ATOM 723 O O . LEU A 1 85 ? -2.109 9.398 -8.516 1.00 89.56 85 LEU A O 1
ATOM 727 N N . GLY A 1 86 ? -3.934 8.680 -9.616 1.00 89.00 86 GLY A N 1
ATOM 728 C CA . GLY A 1 86 ? -3.311 7.561 -10.317 1.00 89.00 86 GLY A CA 1
ATOM 729 C C . GLY A 1 86 ? -3.579 6.215 -9.630 1.00 89.00 86 GLY A C 1
ATOM 730 O O . GLY A 1 86 ? -3.942 6.129 -8.455 1.00 89.00 86 GLY A O 1
ATOM 731 N N . TRP A 1 87 ? -3.413 5.121 -10.378 1.00 85.94 87 TRP A N 1
ATOM 732 C CA . TRP A 1 87 ? -3.752 3.775 -9.899 1.00 85.94 87 TRP A CA 1
ATOM 733 C C . TRP A 1 87 ? -2.869 3.311 -8.730 1.00 85.94 87 TRP A C 1
ATOM 735 O O . TRP A 1 87 ? -3.365 2.767 -7.739 1.00 85.94 87 TRP A O 1
ATOM 745 N N . GLU A 1 88 ? -1.556 3.528 -8.824 1.00 88.56 88 GLU A N 1
ATOM 746 C CA . GLU A 1 88 ? -0.591 3.030 -7.838 1.00 88.56 88 GLU A CA 1
ATOM 747 C C . GLU A 1 88 ? -0.714 3.735 -6.487 1.00 88.56 88 GLU A C 1
ATOM 749 O O . GLU A 1 88 ? -0.705 3.098 -5.429 1.00 88.56 88 GLU A O 1
ATOM 754 N N . THR A 1 89 ? -0.852 5.056 -6.522 1.00 89.75 89 THR A N 1
ATOM 755 C CA . THR A 1 89 ? -1.017 5.919 -5.350 1.00 89.75 89 THR A CA 1
ATOM 756 C C . THR A 1 89 ? -2.352 5.645 -4.666 1.00 89.75 89 THR A C 1
ATOM 758 O O . THR A 1 89 ? -2.362 5.447 -3.453 1.00 89.75 89 THR A O 1
ATOM 761 N N . ALA A 1 90 ? -3.456 5.514 -5.412 1.00 88.75 90 ALA A N 1
ATOM 762 C CA . ALA A 1 90 ? -4.759 5.149 -4.860 1.00 88.75 90 ALA A CA 1
ATOM 763 C C . ALA A 1 90 ? -4.730 3.759 -4.195 1.00 88.75 90 ALA A C 1
ATOM 765 O O . ALA A 1 90 ? -5.247 3.580 -3.088 1.00 88.75 90 ALA A O 1
ATOM 766 N N . CYS A 1 91 ? -4.061 2.776 -4.812 1.00 88.44 91 CYS A N 1
ATOM 767 C CA . CYS A 1 91 ? -3.874 1.450 -4.217 1.00 88.44 91 CYS A CA 1
ATOM 768 C C . CYS A 1 91 ? -3.072 1.502 -2.911 1.00 88.44 91 CYS A C 1
ATOM 770 O O . CYS A 1 91 ? -3.433 0.831 -1.938 1.00 88.44 91 CYS A O 1
ATOM 772 N N . ARG A 1 92 ? -1.999 2.300 -2.886 1.00 92.56 92 ARG A N 1
ATOM 773 C CA . ARG A 1 92 ? -1.131 2.477 -1.718 1.00 92.56 92 ARG A CA 1
ATOM 774 C C . ARG A 1 92 ? -1.854 3.208 -0.591 1.00 92.56 92 ARG A C 1
ATOM 776 O O . ARG A 1 92 ? -1.812 2.751 0.548 1.00 92.56 92 ARG A O 1
ATOM 783 N N . ALA A 1 93 ? -2.567 4.283 -0.915 1.00 92.19 93 ALA A N 1
ATOM 784 C CA . ALA A 1 93 ? -3.361 5.057 0.029 1.00 92.19 93 ALA A CA 1
ATOM 785 C C . ALA A 1 93 ? -4.419 4.176 0.700 1.00 92.19 93 ALA A C 1
ATOM 787 O O . ALA A 1 93 ? -4.421 4.058 1.919 1.00 92.19 93 ALA A O 1
ATOM 788 N N . ARG A 1 94 ? -5.213 3.428 -0.081 1.00 91.12 94 ARG A N 1
ATOM 789 C CA . ARG A 1 94 ? -6.218 2.485 0.440 1.00 91.12 94 ARG A CA 1
ATOM 790 C C . ARG A 1 94 ? -5.639 1.491 1.452 1.00 91.12 94 ARG A C 1
ATOM 792 O O . ARG A 1 94 ? -6.282 1.172 2.452 1.00 91.12 94 ARG A O 1
ATOM 799 N N . TRP A 1 95 ? -4.442 0.969 1.178 1.00 91.19 95 TRP A N 1
ATOM 800 C CA . TRP A 1 95 ? -3.771 0.007 2.054 1.00 91.19 95 TRP A CA 1
ATOM 801 C C . TRP A 1 95 ? -3.351 0.633 3.388 1.00 91.19 95 TRP A C 1
ATOM 803 O O . TRP A 1 95 ? -3.577 0.034 4.442 1.00 91.19 95 TRP A O 1
ATOM 813 N N . TRP A 1 96 ? -2.802 1.849 3.353 1.00 94.50 96 TRP A N 1
ATOM 814 C CA . TRP A 1 96 ? -2.422 2.584 4.559 1.00 94.50 96 TRP A CA 1
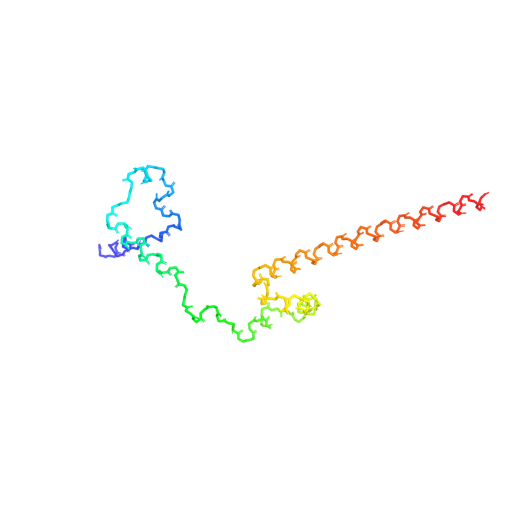ATOM 815 C C . TRP A 1 96 ? -3.629 3.060 5.360 1.00 94.50 96 TRP A C 1
ATOM 817 O O . TRP A 1 96 ? -3.646 2.872 6.573 1.00 94.50 96 TRP A O 1
ATOM 827 N N . THR A 1 97 ? -4.663 3.593 4.708 1.00 93.75 97 THR A N 1
ATOM 828 C CA . THR A 1 97 ? -5.877 4.084 5.375 1.00 93.75 97 THR A CA 1
ATOM 829 C C . THR A 1 97 ? -6.549 2.994 6.203 1.00 93.75 97 THR A C 1
ATOM 831 O O . THR A 1 97 ? -6.931 3.248 7.340 1.00 93.75 97 THR A O 1
ATOM 834 N N . GLY A 1 98 ? -6.630 1.762 5.686 1.00 88.38 98 GLY A N 1
ATOM 835 C CA . GLY A 1 98 ? -7.187 0.638 6.445 1.00 88.38 98 GLY A CA 1
ATOM 836 C C . GLY A 1 98 ? -6.377 0.303 7.702 1.00 88.38 98 GLY A C 1
ATOM 837 O O . GLY A 1 98 ? -6.951 0.087 8.766 1.00 88.38 98 GLY A O 1
ATOM 838 N N . ARG A 1 99 ? -5.042 0.299 7.605 1.00 91.81 99 ARG A N 1
ATOM 839 C CA . ARG A 1 99 ? -4.161 0.015 8.751 1.00 91.81 99 ARG A CA 1
ATOM 840 C C . ARG A 1 99 ? -4.206 1.127 9.786 1.00 91.81 99 ARG A C 1
ATOM 842 O O . ARG A 1 99 ? -4.396 0.847 10.959 1.00 91.81 99 ARG A O 1
ATOM 849 N N . ILE A 1 100 ? -4.075 2.373 9.344 1.00 96.12 100 ILE A N 1
ATOM 850 C CA . ILE A 1 100 ? -4.087 3.545 10.219 1.00 96.12 100 ILE A CA 1
ATOM 851 C C . ILE A 1 100 ? -5.440 3.656 10.925 1.00 96.12 100 ILE A C 1
ATOM 853 O O . ILE A 1 100 ? -5.467 3.825 12.139 1.00 96.12 100 ILE A O 1
ATOM 857 N N . GLY A 1 101 ? -6.552 3.480 10.204 1.00 92.81 101 GLY A N 1
ATOM 858 C CA . GLY A 1 101 ? -7.891 3.516 10.795 1.00 92.81 101 GLY A CA 1
ATOM 859 C C . GLY A 1 101 ? -8.085 2.467 11.892 1.00 92.81 101 GLY A C 1
ATOM 860 O O . GLY A 1 101 ? -8.565 2.795 12.974 1.00 92.81 101 GLY A O 1
ATOM 861 N N . LEU A 1 102 ? -7.650 1.224 11.652 1.00 92.25 102 LEU A N 1
ATOM 862 C CA . LEU A 1 102 ? -7.722 0.159 12.658 1.00 92.25 102 LEU A CA 1
ATOM 863 C C . LEU A 1 102 ? -6.789 0.412 13.848 1.00 92.25 102 LEU A C 1
ATOM 865 O O . LEU A 1 102 ? -7.202 0.214 14.988 1.00 92.25 102 LEU A O 1
ATOM 869 N N . SER A 1 103 ? -5.564 0.885 13.606 1.00 95.94 103 SER A N 1
ATOM 870 C CA . SER A 1 103 ? -4.621 1.225 14.676 1.00 95.94 103 SER A CA 1
ATOM 871 C C . SER A 1 103 ? -5.158 2.343 15.568 1.00 95.94 103 SER A C 1
ATOM 873 O O . SER A 1 103 ? -5.096 2.238 16.789 1.00 95.94 103 SER A O 1
ATOM 875 N N . ILE A 1 104 ? -5.731 3.392 14.972 1.00 97.12 104 ILE A N 1
ATOM 876 C CA . ILE A 1 104 ? -6.341 4.504 15.706 1.00 97.12 104 ILE A CA 1
ATOM 877 C C . ILE A 1 104 ? -7.514 3.997 16.552 1.00 97.12 104 ILE A C 1
ATOM 879 O O . ILE A 1 104 ? -7.564 4.265 17.752 1.00 97.12 104 ILE A O 1
ATOM 883 N N . ALA A 1 105 ? -8.423 3.218 15.959 1.00 95.81 105 ALA A N 1
ATOM 884 C CA . ALA A 1 105 ? -9.562 2.652 16.677 1.00 95.81 105 ALA A CA 1
ATOM 885 C C . ALA A 1 105 ? -9.122 1.779 17.866 1.00 95.81 105 ALA A C 1
ATOM 887 O O . ALA A 1 105 ? -9.685 1.898 18.954 1.00 95.81 105 ALA A O 1
ATOM 888 N N . ALA A 1 106 ? -8.086 0.953 17.689 1.00 97.12 106 ALA A N 1
ATOM 889 C CA . ALA A 1 106 ? -7.541 0.118 18.756 1.00 97.12 106 ALA A CA 1
ATOM 890 C C . ALA A 1 106 ? -6.984 0.951 19.924 1.00 97.12 106 ALA A C 1
ATOM 892 O O . ALA A 1 106 ? -7.257 0.643 21.086 1.00 97.12 106 ALA A O 1
ATOM 893 N N . VAL A 1 107 ? -6.250 2.031 19.633 1.00 97.62 107 VAL A N 1
ATOM 894 C CA . VAL A 1 107 ? -5.711 2.933 20.666 1.00 97.62 107 VAL A CA 1
ATOM 895 C C . VAL A 1 107 ? -6.843 3.609 21.440 1.00 97.62 107 VAL A C 1
ATOM 897 O O . VAL A 1 107 ? -6.848 3.563 22.669 1.00 97.62 107 VAL A O 1
ATOM 900 N N . PHE A 1 108 ? -7.834 4.177 20.746 1.00 97.06 108 PHE A N 1
ATOM 901 C CA . PHE A 1 108 ? -8.972 4.832 21.400 1.00 97.06 108 PHE A CA 1
ATOM 902 C C . PHE A 1 108 ? -9.773 3.872 22.280 1.00 97.06 108 PHE A C 1
ATOM 904 O O . PHE A 1 108 ? -10.109 4.219 23.412 1.00 97.06 108 PHE A O 1
ATOM 911 N N . LEU A 1 109 ? -10.036 2.658 21.794 1.00 97.00 109 LEU A N 1
ATOM 912 C CA . LEU A 1 109 ? -10.742 1.635 22.561 1.00 97.00 109 LEU A CA 1
ATOM 913 C C . LEU A 1 109 ? -9.976 1.261 23.837 1.00 97.00 109 LEU A C 1
ATOM 915 O O . LEU A 1 109 ? -10.564 1.184 24.914 1.00 97.00 109 LEU A O 1
ATOM 919 N N . THR A 1 110 ? -8.657 1.094 23.727 1.00 97.06 110 THR A N 1
ATOM 920 C CA . THR A 1 110 ? -7.787 0.764 24.864 1.00 97.06 110 THR A CA 1
ATOM 921 C C . THR A 1 110 ? -7.806 1.875 25.913 1.00 97.06 110 THR A C 1
ATOM 923 O O . THR A 1 110 ? -8.036 1.609 27.090 1.00 97.06 110 THR A O 1
ATOM 926 N N . VAL A 1 111 ? -7.633 3.133 25.498 1.00 97.25 111 VAL A N 1
ATOM 927 C CA . VAL A 1 111 ? -7.649 4.288 26.412 1.00 97.25 111 VAL A CA 1
ATOM 928 C C . VAL A 1 111 ? -9.009 4.440 27.093 1.00 97.25 111 VAL A C 1
ATOM 930 O O . VAL A 1 111 ? -9.072 4.650 28.304 1.00 97.25 111 VAL A O 1
ATOM 933 N N . TYR A 1 112 ? -10.101 4.305 26.338 1.00 96.19 112 TYR A N 1
ATOM 934 C CA . TYR A 1 112 ? -11.453 4.388 26.884 1.00 96.19 112 TYR A CA 1
ATOM 935 C C . TYR A 1 112 ? -11.704 3.305 27.939 1.00 96.19 112 TYR A C 1
ATOM 937 O O . TYR A 1 112 ? -12.187 3.605 29.029 1.00 96.19 112 TYR A O 1
ATOM 945 N N . TYR A 1 113 ? -11.324 2.060 27.645 1.00 95.44 113 TYR A N 1
ATOM 946 C CA . TYR A 1 113 ? -11.491 0.939 28.565 1.00 95.44 113 TYR A CA 1
ATOM 947 C C . TYR A 1 113 ? -10.705 1.139 29.869 1.00 95.44 113 TYR A C 1
ATOM 949 O O . TYR A 1 113 ? -11.262 0.978 30.957 1.00 95.44 113 TYR A O 1
ATOM 957 N N . LEU A 1 114 ? -9.443 1.573 29.775 1.00 96.62 114 LEU A N 1
ATOM 958 C CA . LEU A 1 114 ? -8.609 1.855 30.947 1.00 96.62 114 LEU A CA 1
ATOM 959 C C . LEU A 1 114 ? -9.181 2.990 31.806 1.00 96.62 114 LEU A C 1
ATOM 961 O O . LEU A 1 114 ? -9.203 2.884 33.032 1.00 96.62 114 LEU A O 1
ATOM 965 N N . ASN A 1 115 ? -9.690 4.052 31.177 1.00 95.81 115 ASN A N 1
ATOM 966 C CA . ASN A 1 115 ? -10.318 5.165 31.889 1.00 95.81 115 ASN A CA 1
ATOM 967 C C . ASN A 1 115 ? -11.588 4.713 32.632 1.00 95.81 115 ASN A C 1
ATOM 969 O O . ASN A 1 115 ? -11.782 5.042 33.802 1.00 95.81 115 ASN A O 1
ATOM 973 N N . THR A 1 116 ? -12.430 3.905 31.983 1.00 94.50 116 THR A N 1
ATOM 974 C CA . THR A 1 116 ? -13.641 3.350 32.601 1.00 94.50 116 THR A CA 1
ATOM 975 C C . THR A 1 116 ? -13.307 2.481 33.816 1.00 94.50 116 THR A C 1
ATOM 977 O O . THR A 1 116 ? -13.911 2.669 34.871 1.00 94.50 116 THR A O 1
ATOM 980 N N . ILE A 1 117 ? -12.304 1.598 33.724 1.00 95.25 117 ILE A N 1
ATOM 981 C CA . ILE A 1 117 ? -11.849 0.790 34.870 1.00 95.25 117 ILE A CA 1
ATOM 982 C C . ILE A 1 117 ? -11.360 1.679 36.013 1.00 95.25 117 ILE A C 1
ATOM 984 O O . ILE A 1 117 ? -11.729 1.460 37.166 1.00 95.25 117 ILE A O 1
ATOM 988 N N . HIS A 1 118 ? -10.545 2.688 35.702 1.00 94.06 118 HIS A N 1
ATOM 989 C CA . HIS A 1 118 ? -9.996 3.582 36.714 1.00 94.06 118 HIS A CA 1
ATOM 990 C C . HIS A 1 118 ? -11.100 4.303 37.501 1.00 94.06 118 HIS A C 1
ATOM 992 O O . HIS A 1 118 ? -11.076 4.315 38.732 1.00 94.06 118 HIS A O 1
ATOM 998 N N . LYS A 1 119 ? -12.109 4.842 36.804 1.00 93.50 119 LYS A N 1
ATOM 999 C CA . LYS A 1 119 ? -13.257 5.516 37.431 1.00 93.50 119 LYS A CA 1
ATOM 1000 C C . LYS A 1 119 ? -14.082 4.579 38.308 1.00 93.50 119 LYS A C 1
ATOM 1002 O O . LYS A 1 119 ? -14.473 4.965 39.405 1.00 93.50 119 LYS A O 1
ATOM 1007 N N . ILE A 1 120 ? -14.320 3.349 37.852 1.00 93.75 120 ILE A N 1
ATOM 1008 C CA . ILE A 1 120 ? -15.014 2.331 38.653 1.00 93.75 120 ILE A CA 1
ATOM 1009 C C . ILE A 1 120 ? -14.224 2.038 39.935 1.00 93.75 120 ILE A C 1
ATOM 1011 O O . ILE A 1 120 ? -14.811 1.971 41.011 1.00 93.75 120 ILE A O 1
ATOM 1015 N N . GLY A 1 121 ? -12.894 1.935 39.849 1.00 93.25 121 GLY A N 1
ATOM 1016 C CA . GLY A 1 121 ? -12.030 1.757 41.017 1.00 93.25 121 GLY A CA 1
ATOM 1017 C C . GLY A 1 121 ? -12.165 2.884 42.047 1.00 93.25 121 GLY A C 1
ATOM 1018 O O . GLY A 1 121 ? -12.288 2.604 43.239 1.00 93.25 121 GLY A O 1
ATOM 1019 N N . GLN A 1 122 ? -12.210 4.143 41.597 1.00 90.00 122 GLN A N 1
ATOM 1020 C CA . GLN A 1 122 ? -12.427 5.290 42.487 1.00 90.00 122 GLN A CA 1
ATOM 1021 C C . GLN A 1 122 ? -13.806 5.260 43.159 1.00 90.00 122 GLN A C 1
ATOM 1023 O O . GLN A 1 122 ? -13.906 5.508 44.358 1.00 90.00 122 GLN A O 1
ATOM 1028 N N . LEU A 1 123 ? -14.861 4.902 42.422 1.00 92.06 123 LEU A N 1
ATOM 1029 C CA . LEU A 1 123 ? -16.210 4.773 42.985 1.00 92.06 123 LEU A CA 1
ATOM 1030 C C . LEU A 1 123 ? -16.291 3.673 44.050 1.00 92.06 123 LEU A C 1
ATOM 1032 O O . LEU A 1 123 ? -16.938 3.861 45.074 1.00 92.06 123 LEU A O 1
ATOM 1036 N N . ILE A 1 124 ? -15.604 2.546 43.845 1.00 91.38 124 ILE A N 1
ATOM 1037 C CA . ILE A 1 124 ? -15.547 1.461 44.835 1.00 91.38 124 ILE A CA 1
ATOM 1038 C C . ILE A 1 124 ? -14.811 1.908 46.104 1.00 91.38 124 ILE A C 1
ATOM 1040 O O . ILE A 1 124 ? -15.223 1.535 47.198 1.00 91.38 124 ILE A O 1
ATOM 1044 N N . GLN A 1 125 ? -13.737 2.697 45.982 1.00 89.44 125 GLN A N 1
ATOM 1045 C CA . GLN A 1 125 ? -13.038 3.253 47.147 1.00 89.44 125 GLN A CA 1
ATOM 1046 C C . GLN A 1 125 ? -13.886 4.280 47.899 1.00 89.44 125 GLN A C 1
ATOM 1048 O O . GLN A 1 125 ? -13.838 4.300 49.118 1.00 89.44 125 GLN A O 1
ATOM 1053 N N . ALA A 1 126 ? -14.677 5.091 47.195 1.00 90.25 126 ALA A N 1
ATOM 1054 C CA . ALA A 1 126 ? -15.557 6.084 47.811 1.00 90.25 126 ALA A CA 1
ATOM 1055 C C . ALA A 1 126 ? -16.784 5.477 48.527 1.00 90.25 126 ALA A C 1
ATOM 1057 O O . ALA A 1 126 ? -17.420 6.162 49.322 1.00 90.25 126 ALA A O 1
ATOM 1058 N N . LEU A 1 127 ? -17.138 4.222 48.222 1.00 88.81 127 LEU A N 1
ATOM 1059 C CA . LEU A 1 127 ? -18.249 3.486 48.844 1.00 88.81 127 LEU A CA 1
ATOM 1060 C C . LEU A 1 127 ? -17.823 2.602 50.032 1.00 88.81 127 LEU A C 1
ATOM 1062 O O . LEU A 1 127 ? -18.696 2.037 50.691 1.00 88.81 127 LEU A O 1
ATOM 1066 N N . LYS A 1 128 ? -16.517 2.436 50.268 1.00 77.38 128 LYS A N 1
ATOM 1067 C CA . LYS A 1 128 ? -15.957 1.718 51.422 1.00 77.38 128 LYS A CA 1
ATOM 1068 C C . LYS A 1 128 ? -15.661 2.679 52.561 1.00 77.38 128 LYS A C 1
ATOM 1070 O O . LYS A 1 128 ? -15.850 2.243 53.715 1.00 77.38 128 LYS A O 1
#

Foldseek 3Di:
DPPVVVVVPPPDPADPCHPVVDPVDVVVDDDPVVVVVVVVVVVVPDDDPCPPDDDPCPVVVVDDPVRCVVLVVLCVVLVVVCVPQPDVRSVVCSVVCVVVVVVVVVVVVVVVVVVVVVVVVVVVVVVD

InterPro domains:
  IPR019174 NADH dehydrogenase 1, beta subcomplex, subunit 6 [PF09782] (22-114)